Protein AF-D8QTN9-F1 (afdb_monomer_lite)

Sequence (70 aa):
GGDGGSSSKEKRKFITKEEEPEEYWQSAAEREGRGPMSTLLPYIVIFGFSTPFVILALGFANGWIKIPVR

Structure (mmCIF, N/CA/C/O backbone):
data_AF-D8QTN9-F1
#
_entry.id   AF-D8QTN9-F1
#
loop_
_atom_site.group_PDB
_atom_site.id
_atom_site.type_symbol
_atom_site.label_atom_id
_atom_site.label_alt_id
_atom_site.label_comp_id
_atom_site.label_asym_id
_atom_site.label_entity_id
_atom_site.label_seq_id
_atom_site.pdbx_PDB_ins_code
_atom_site.Cartn_x
_atom_site.Cartn_y
_atom_site.Cartn_z
_atom_site.occupancy
_atom_site.B_iso_or_equiv
_atom_site.auth_seq_id
_atom_site.auth_comp_id
_atom_site.auth_asym_id
_atom_site.auth_atom_id
_atom_site.pdbx_PDB_model_num
ATOM 1 N N . GLY A 1 1 ? -44.266 -5.554 71.642 1.00 33.81 1 GLY A N 1
ATOM 2 C CA . GLY A 1 1 ? -42.813 -5.750 71.832 1.00 33.81 1 GLY A CA 1
ATOM 3 C C . GLY A 1 1 ? -42.191 -5.693 70.460 1.00 33.81 1 GLY A C 1
ATOM 4 O O . GLY A 1 1 ? -42.801 -6.248 69.560 1.00 33.81 1 GLY A O 1
ATOM 5 N N . GLY A 1 2 ? -41.176 -4.863 70.200 1.00 37.56 2 GLY A N 1
ATOM 6 C CA . GLY A 1 2 ? -39.791 -5.028 70.693 1.00 37.56 2 GLY A CA 1
ATOM 7 C C . GLY A 1 2 ? -39.171 -6.199 69.920 1.00 37.56 2 GLY A C 1
ATOM 8 O O . GLY A 1 2 ? -39.790 -7.252 69.885 1.00 37.56 2 GLY A O 1
ATOM 9 N N . ASP A 1 3 ? -38.055 -6.119 69.206 1.00 38.53 3 ASP A N 1
ATOM 10 C CA . ASP A 1 3 ? -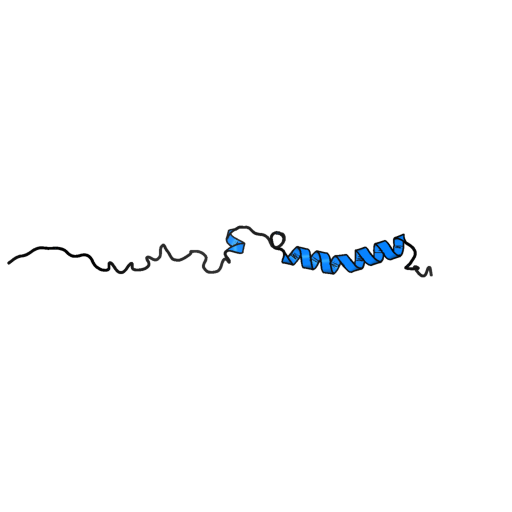36.763 -5.452 69.416 1.00 38.53 3 ASP A CA 1
ATOM 11 C C . ASP A 1 3 ? -35.987 -5.686 68.079 1.00 38.53 3 ASP A C 1
ATOM 13 O O . ASP A 1 3 ? -36.193 -6.716 67.443 1.00 38.53 3 ASP A O 1
ATOM 17 N N . GLY A 1 4 ? -35.329 -4.725 67.422 1.00 41.56 4 GLY A N 1
ATOM 18 C CA . GLY A 1 4 ? -33.939 -4.341 67.694 1.00 41.56 4 GLY A CA 1
ATOM 19 C C . GLY A 1 4 ? -32.892 -5.320 67.107 1.00 41.56 4 GLY A C 1
ATOM 20 O O . GLY A 1 4 ? -32.711 -6.399 67.649 1.00 41.56 4 GLY A O 1
ATOM 21 N N . GLY A 1 5 ? -32.136 -4.921 66.063 1.00 35.50 5 GLY A N 1
ATOM 22 C CA . GLY A 1 5 ? -30.738 -5.387 65.881 1.00 35.50 5 GLY A CA 1
ATOM 23 C C . GLY A 1 5 ? -30.314 -6.126 64.591 1.00 35.50 5 GLY A C 1
ATOM 24 O O . GLY A 1 5 ? -30.396 -7.342 64.497 1.00 35.50 5 GLY A O 1
ATOM 25 N N . SER A 1 6 ? -29.736 -5.362 63.650 1.00 43.81 6 SER A N 1
ATOM 26 C CA . SER A 1 6 ? -28.519 -5.639 62.844 1.00 43.81 6 SER A CA 1
ATOM 27 C C . SER A 1 6 ? -28.214 -7.040 62.267 1.00 43.81 6 SER A C 1
ATOM 29 O O . SER A 1 6 ? -27.805 -7.934 62.998 1.00 43.81 6 SER A O 1
ATOM 31 N N . SER A 1 7 ? -28.138 -7.144 60.931 1.00 38.16 7 SER A N 1
ATOM 32 C CA . SER A 1 7 ? -26.944 -7.663 60.226 1.00 38.16 7 SER A CA 1
ATOM 33 C C . SER A 1 7 ? -27.100 -7.560 58.702 1.00 38.16 7 SER A C 1
ATOM 35 O O . SER A 1 7 ? -28.008 -8.120 58.095 1.00 38.16 7 SER A O 1
ATOM 37 N N . SER A 1 8 ? -26.183 -6.808 58.108 1.00 49.09 8 SER A N 1
ATOM 38 C CA . SER A 1 8 ? -25.825 -6.682 56.699 1.00 49.09 8 SER A CA 1
ATOM 39 C C . SER A 1 8 ? -26.011 -7.948 55.851 1.00 49.09 8 SER A C 1
ATOM 41 O O . SER A 1 8 ? -25.323 -8.937 56.085 1.00 49.09 8 SER A O 1
ATOM 43 N N . LYS A 1 9 ? -26.812 -7.882 54.778 1.00 44.41 9 LYS A N 1
ATOM 44 C CA . LYS A 1 9 ? -26.537 -8.607 53.523 1.00 44.41 9 LYS A CA 1
ATOM 45 C C . LYS A 1 9 ? -27.452 -8.147 52.391 1.00 44.41 9 LYS A C 1
ATOM 47 O O . LYS A 1 9 ? -28.664 -8.089 52.532 1.00 44.41 9 LYS A O 1
ATOM 52 N N . GLU A 1 10 ? -26.804 -7.812 51.280 1.00 50.66 10 GLU A N 1
ATOM 53 C CA . GLU A 1 10 ? -27.385 -7.627 49.950 1.00 50.66 10 GLU A CA 1
ATOM 54 C C . GLU A 1 10 ? -28.486 -6.568 49.840 1.00 50.66 10 GLU A C 1
ATOM 56 O O . GLU A 1 10 ? -29.632 -6.840 49.483 1.00 50.66 10 GLU A O 1
ATOM 61 N N . LYS A 1 11 ? -28.077 -5.295 49.934 1.00 47.66 11 LYS A N 1
ATOM 62 C CA . LYS A 1 11 ? -28.614 -4.341 48.959 1.00 47.66 11 LYS A CA 1
ATOM 63 C C . LYS A 1 11 ? -28.256 -4.908 47.590 1.00 47.66 11 LYS A C 1
ATOM 65 O O . LYS A 1 11 ? -27.130 -4.724 47.131 1.00 47.66 11 LYS A O 1
ATOM 70 N N . ARG A 1 12 ? -29.190 -5.636 46.969 1.00 57.75 12 ARG A N 1
ATOM 71 C CA . ARG A 1 12 ? -29.183 -5.823 45.524 1.00 57.75 12 ARG A CA 1
ATOM 72 C C . ARG A 1 12 ? -29.006 -4.423 44.961 1.00 57.75 12 ARG A C 1
ATOM 74 O O . ARG A 1 12 ? -29.910 -3.596 45.082 1.00 57.75 12 ARG A O 1
ATOM 81 N N . LYS A 1 13 ? -27.811 -4.135 44.448 1.00 56.44 13 LYS A N 1
ATOM 82 C CA . LYS A 1 13 ? -27.597 -2.999 43.570 1.00 56.44 13 LYS A CA 1
ATOM 83 C C . LYS A 1 13 ? -28.456 -3.312 42.355 1.00 56.44 13 LYS A C 1
ATOM 85 O O . LYS A 1 13 ? -28.030 -4.014 41.447 1.00 56.44 13 LYS A O 1
ATOM 90 N N . PHE A 1 14 ? -29.719 -2.898 42.424 1.00 54.03 14 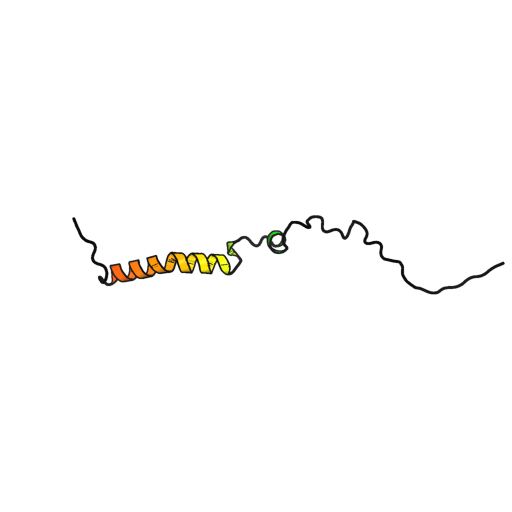PHE A N 1
ATOM 91 C CA . PHE A 1 14 ? -30.456 -2.479 41.249 1.00 54.03 14 PHE A CA 1
ATOM 92 C C . PHE A 1 14 ? -29.437 -1.692 40.429 1.00 54.03 14 PHE A C 1
ATOM 94 O O . PHE A 1 14 ? -28.93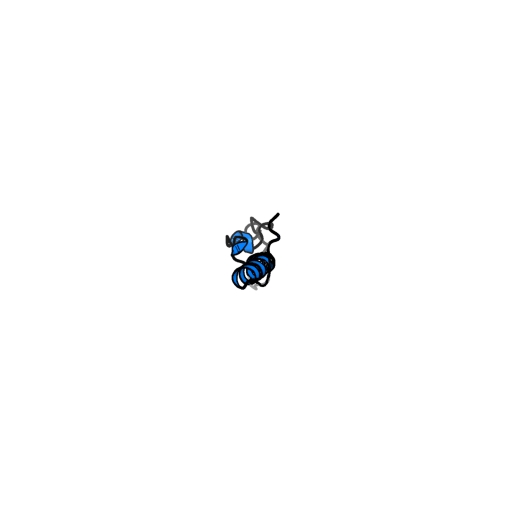2 -0.687 40.930 1.00 54.03 14 PHE A O 1
ATOM 101 N N . ILE A 1 15 ? -29.041 -2.228 39.272 1.00 59.34 15 ILE A N 1
ATOM 102 C CA . ILE A 1 15 ? -28.312 -1.459 38.270 1.00 59.34 15 ILE A CA 1
ATOM 103 C C . ILE A 1 15 ? -29.214 -0.239 38.048 1.00 59.34 15 ILE A C 1
ATOM 105 O O . ILE A 1 15 ? -30.345 -0.360 37.571 1.00 59.34 15 ILE A O 1
ATOM 109 N N . THR A 1 16 ? -28.831 0.907 38.603 1.00 59.62 16 THR A N 1
ATOM 110 C CA . THR A 1 16 ? -29.535 2.149 38.327 1.00 59.62 16 THR A CA 1
ATOM 111 C C . THR A 1 16 ? -29.201 2.494 36.890 1.00 59.62 16 THR A C 1
ATOM 113 O O . THR A 1 16 ? -28.070 2.328 36.442 1.00 59.62 16 THR A O 1
ATOM 116 N N . LYS A 1 17 ? -30.206 2.979 36.168 1.00 55.62 17 LYS A N 1
ATOM 117 C CA . LYS A 1 17 ? -30.179 3.403 34.762 1.00 55.62 17 LYS A CA 1
ATOM 118 C C . LYS A 1 17 ? -29.079 4.432 34.410 1.00 55.62 17 LYS A C 1
ATOM 120 O O . LYS A 1 17 ? -28.925 4.818 33.265 1.00 55.62 17 LYS A O 1
ATOM 125 N N . GLU A 1 18 ? -28.330 4.882 35.411 1.00 55.34 18 GLU A N 1
ATOM 126 C CA . GLU A 1 18 ? -27.184 5.791 35.349 1.00 55.34 18 GLU A CA 1
ATOM 127 C C . GLU A 1 18 ? -25.871 5.062 34.988 1.00 55.34 18 GLU A C 1
ATOM 129 O O . GLU A 1 18 ? -24.922 5.700 34.548 1.00 55.34 18 GLU A O 1
ATOM 134 N N . GLU A 1 19 ? -25.816 3.733 35.155 1.00 56.03 19 GLU A N 1
ATOM 135 C CA . GLU A 1 19 ? -24.723 2.856 34.692 1.00 56.03 19 GLU A CA 1
ATOM 136 C C . GLU A 1 19 ? -25.081 2.171 33.354 1.00 56.03 19 GLU A C 1
ATOM 138 O O . GLU A 1 19 ? -24.450 1.199 32.942 1.00 56.03 19 GLU A O 1
ATOM 143 N N . GLU A 1 20 ? -26.115 2.656 32.659 1.00 53.09 20 GLU A N 1
ATOM 144 C CA . GLU A 1 20 ? -26.324 2.317 31.254 1.00 53.09 20 GLU A CA 1
ATOM 145 C C . GLU A 1 20 ? -25.370 3.193 30.428 1.00 53.09 20 GLU A C 1
ATOM 147 O O . GLU A 1 20 ? -25.457 4.419 30.508 1.00 53.09 20 GLU A O 1
ATOM 152 N N . PRO A 1 21 ? -24.426 2.619 29.659 1.00 60.69 21 PRO A N 1
ATOM 153 C CA . PRO A 1 21 ? -23.608 3.420 28.762 1.00 60.69 21 PRO A CA 1
ATOM 154 C C . PRO A 1 21 ? -24.547 4.151 27.792 1.00 60.69 21 PRO A C 1
ATOM 156 O O . PRO A 1 21 ? -25.239 3.497 27.013 1.00 60.69 21 PRO A O 1
ATOM 159 N N . GLU A 1 22 ? -24.558 5.493 27.820 1.00 60.09 22 GLU A N 1
ATOM 160 C CA . GLU A 1 22 ? -25.368 6.331 26.908 1.00 60.09 22 GLU A CA 1
ATOM 161 C C . GLU A 1 22 ? -25.117 5.997 25.425 1.00 60.09 22 GLU A C 1
ATOM 163 O O . GLU A 1 22 ? -25.929 6.299 24.554 1.00 60.09 22 GLU A O 1
ATOM 168 N N . GLU A 1 23 ? -24.013 5.307 25.139 1.00 57.69 23 GLU A N 1
ATOM 169 C CA . GLU A 1 23 ? -23.550 4.999 23.799 1.00 57.69 23 GLU A CA 1
ATOM 170 C C . GLU A 1 23 ? -23.110 3.530 23.673 1.00 57.69 23 GLU A C 1
ATOM 172 O O . GLU A 1 23 ? -21.968 3.214 23.363 1.00 57.69 23 GLU A O 1
ATOM 177 N N . TYR A 1 24 ? -24.039 2.593 23.903 1.00 55.69 24 TYR A N 1
ATOM 178 C CA . TYR A 1 24 ? -23.822 1.146 23.695 1.00 55.69 24 TYR A CA 1
ATOM 179 C C . TYR A 1 24 ? -23.389 0.783 22.254 1.00 55.69 24 TYR A C 1
ATOM 181 O O . TYR A 1 24 ? -22.876 -0.307 22.011 1.00 55.69 24 TYR A O 1
ATOM 189 N N . TRP A 1 25 ? -23.599 1.685 21.290 1.00 61.66 25 TRP A N 1
ATOM 190 C CA . TRP A 1 25 ? -23.286 1.487 19.873 1.00 61.66 25 TRP A CA 1
ATOM 191 C C . TRP A 1 25 ? -22.014 2.203 19.402 1.00 61.66 25 TRP A C 1
ATOM 193 O O . TRP A 1 25 ? -21.576 1.926 18.288 1.00 61.66 25 TRP A O 1
ATOM 203 N N . GLN A 1 26 ? -21.399 3.065 20.222 1.00 56.19 26 GLN A N 1
ATOM 204 C CA . GLN A 1 26 ? -20.049 3.539 19.928 1.00 56.19 26 GLN A CA 1
ATOM 205 C C . GLN A 1 26 ? -19.051 2.480 20.381 1.00 56.19 26 GLN A C 1
ATOM 207 O O . GLN A 1 26 ? -18.959 2.117 21.557 1.00 56.19 26 GLN A O 1
ATOM 212 N N . SER A 1 27 ? -18.262 1.982 19.439 1.00 67.81 27 SER A N 1
ATOM 213 C CA . SER A 1 27 ? -17.116 1.150 19.774 1.00 67.81 27 SER A CA 1
ATOM 214 C C . SER A 1 27 ? -16.127 1.959 20.628 1.00 67.81 27 SER A C 1
ATOM 216 O O . SER A 1 27 ? -15.942 3.159 20.423 1.00 67.81 27 SER A O 1
ATOM 218 N N . ALA A 1 28 ? -15.436 1.321 21.580 1.00 63.22 28 ALA A N 1
ATOM 219 C CA . ALA A 1 28 ? -14.439 2.003 22.420 1.00 63.22 28 ALA A CA 1
ATOM 220 C C . ALA A 1 28 ? -13.362 2.757 21.600 1.00 63.22 28 ALA A C 1
ATOM 222 O O . ALA A 1 28 ? -12.777 3.720 22.088 1.00 63.22 28 ALA A O 1
ATOM 223 N N . ALA A 1 29 ? -13.139 2.340 20.347 1.00 59.72 29 ALA A N 1
ATOM 224 C CA . ALA A 1 29 ? -12.248 2.983 19.387 1.00 59.72 29 ALA A CA 1
ATOM 225 C C . ALA A 1 29 ? -12.792 4.314 18.823 1.00 59.72 29 ALA A C 1
ATOM 227 O O . ALA A 1 29 ? -12.010 5.236 18.598 1.00 59.72 29 ALA A O 1
ATOM 228 N N . GLU A 1 30 ? -14.108 4.446 18.636 1.00 62.53 30 GLU A N 1
ATOM 229 C CA . GLU A 1 30 ? -14.750 5.700 18.212 1.00 62.53 30 GLU A CA 1
ATOM 230 C C . GLU A 1 30 ? -14.728 6.741 19.342 1.00 62.53 30 GLU A C 1
ATOM 232 O O . GLU A 1 30 ? -14.408 7.905 19.094 1.00 62.53 30 GLU A O 1
ATOM 237 N N . ARG A 1 31 ? -14.926 6.307 20.598 1.00 63.75 31 ARG A N 1
ATOM 238 C CA . ARG A 1 31 ? -14.881 7.171 21.795 1.00 63.75 31 ARG A CA 1
ATOM 239 C C . ARG A 1 31 ? -13.500 7.779 22.064 1.00 63.75 31 ARG A C 1
ATOM 241 O O . ARG A 1 31 ? -13.392 8.861 22.632 1.00 63.75 31 ARG A O 1
ATOM 248 N N . GLU A 1 32 ? -12.432 7.093 21.663 1.00 63.22 32 GLU A N 1
ATOM 249 C CA . GLU A 1 32 ? -11.052 7.586 21.787 1.00 63.22 32 GLU A CA 1
ATOM 250 C C . GLU A 1 32 ? -10.641 8.540 20.651 1.00 63.22 32 GLU A C 1
ATOM 252 O O . GLU A 1 32 ? -9.493 8.984 20.613 1.00 63.22 32 GLU A O 1
ATOM 257 N N . GLY A 1 33 ? -11.536 8.851 19.703 1.00 60.69 33 GLY A N 1
ATOM 258 C CA . GLY A 1 33 ? -11.207 9.691 18.547 1.00 60.69 33 GLY A CA 1
ATOM 259 C C . GLY A 1 33 ? -10.134 9.070 17.645 1.00 60.69 33 GLY A C 1
ATOM 260 O O . GLY A 1 33 ? -9.475 9.772 16.872 1.00 60.69 33 GLY A O 1
ATOM 261 N N . ARG A 1 34 ? -9.926 7.749 17.746 1.00 62.72 34 ARG A N 1
ATOM 262 C CA . ARG A 1 34 ? -8.926 7.012 16.976 1.00 62.72 34 ARG A CA 1
ATOM 263 C C . ARG A 1 34 ? -9.417 6.843 15.544 1.00 62.72 34 ARG A C 1
ATOM 265 O O . ARG A 1 34 ? -10.042 5.854 15.180 1.00 62.72 34 ARG A O 1
ATOM 272 N N . GLY A 1 35 ? -9.125 7.844 14.712 1.00 69.50 35 GLY A N 1
ATOM 273 C CA . GLY A 1 35 ? -9.420 7.808 13.282 1.00 69.50 35 GLY A CA 1
ATOM 274 C C . GLY A 1 35 ? -8.750 6.610 12.592 1.00 69.50 35 GLY A C 1
ATOM 275 O O . GLY A 1 35 ? -7.748 6.099 13.101 1.00 69.50 35 GLY A O 1
ATOM 276 N N . PRO A 1 36 ? -9.242 6.174 11.418 1.00 64.25 36 PRO A N 1
ATOM 277 C CA . PRO A 1 36 ? -8.801 4.948 10.748 1.00 64.25 36 PRO A CA 1
ATOM 278 C C . PRO A 1 36 ? -7.275 4.803 10.672 1.00 64.25 36 PRO A C 1
ATOM 280 O O . PRO A 1 36 ? -6.756 3.734 10.970 1.00 64.25 36 PRO A O 1
ATOM 283 N N . MET A 1 37 ? -6.558 5.904 1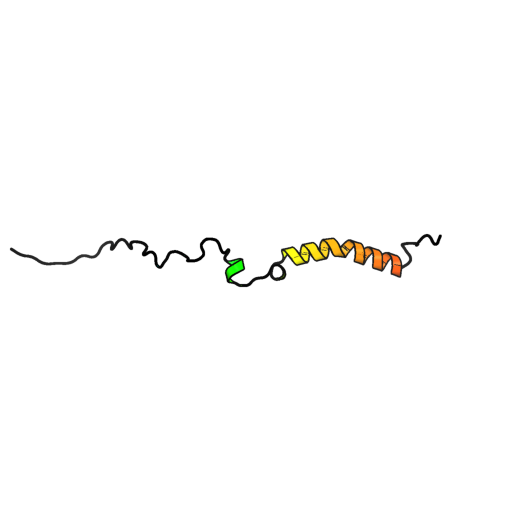0.412 1.00 70.81 37 MET A N 1
ATOM 284 C CA . MET A 1 37 ? -5.090 6.003 10.326 1.00 70.81 37 MET A CA 1
ATOM 285 C C . MET A 1 37 ? -4.310 5.769 11.635 1.00 70.81 37 MET A C 1
ATOM 287 O O . MET A 1 37 ? -3.084 5.753 11.617 1.00 70.81 37 MET A O 1
ATOM 291 N N . SER A 1 38 ? -4.971 5.618 12.780 1.00 73.38 38 SER A N 1
ATOM 292 C CA . SER A 1 38 ? -4.314 5.376 14.078 1.00 73.38 38 SER A CA 1
ATOM 293 C C . SER A 1 38 ? -4.111 3.889 14.392 1.00 73.38 38 SER A C 1
ATOM 295 O O . SER A 1 38 ? -3.468 3.539 15.381 1.00 73.38 38 SER A O 1
ATOM 297 N N . THR A 1 39 ? -4.651 3.004 13.551 1.00 71.56 39 THR A N 1
ATOM 298 C CA . THR A 1 39 ? -4.498 1.548 13.667 1.00 71.56 39 THR A CA 1
ATOM 299 C C . THR A 1 39 ? -3.428 1.037 12.696 1.00 71.56 39 THR A C 1
ATOM 301 O O . THR A 1 39 ? -3.017 1.754 11.790 1.00 71.56 39 THR A O 1
ATOM 304 N N . LEU A 1 40 ? -2.933 -0.194 12.874 1.00 80.75 40 LEU A N 1
ATOM 305 C CA . LEU A 1 40 ? -1.887 -0.773 12.009 1.00 80.75 40 LEU A CA 1
ATOM 306 C C . LEU A 1 40 ? -2.408 -1.154 10.604 1.00 80.75 40 LEU A C 1
ATOM 308 O O . LEU A 1 40 ? -1.658 -1.139 9.630 1.00 80.75 40 LEU A O 1
ATOM 312 N N . LEU A 1 41 ? -3.703 -1.465 10.486 1.00 87.00 41 LEU A N 1
ATOM 313 C CA . LEU A 1 41 ? -4.341 -1.968 9.261 1.00 87.00 41 LEU A CA 1
ATOM 314 C C . LEU A 1 41 ? -4.231 -1.032 8.032 1.00 87.00 41 LEU A C 1
ATOM 316 O O . LEU A 1 41 ? -3.839 -1.514 6.970 1.00 87.00 41 LEU A O 1
ATOM 320 N N . PRO A 1 42 ? -4.509 0.282 8.121 1.00 87.25 42 PRO A N 1
ATOM 321 C CA . PRO A 1 42 ? -4.383 1.202 6.992 1.00 87.25 42 PRO A CA 1
ATOM 322 C C . PRO A 1 42 ? -2.955 1.300 6.463 1.00 87.25 42 PRO A C 1
ATOM 324 O O . PRO A 1 42 ? -2.766 1.363 5.253 1.00 87.25 42 PRO A O 1
ATOM 327 N N . TYR A 1 43 ? -1.945 1.270 7.338 1.00 87.75 43 TYR A N 1
ATOM 328 C CA . TYR A 1 43 ? -0.548 1.313 6.902 1.00 87.75 43 TYR A CA 1
ATOM 329 C C . TYR A 1 43 ? -0.167 0.066 6.109 1.00 87.75 43 TYR A C 1
ATOM 331 O O . TYR A 1 43 ? 0.514 0.182 5.095 1.00 87.75 43 TYR A O 1
ATOM 339 N N . ILE A 1 44 ? -0.657 -1.111 6.514 1.00 91.75 44 ILE A N 1
ATOM 340 C CA . ILE A 1 44 ? -0.454 -2.358 5.764 1.00 91.75 44 ILE A CA 1
ATOM 341 C C . ILE A 1 44 ? -1.119 -2.270 4.386 1.00 91.75 44 ILE A C 1
ATOM 343 O O . ILE A 1 44 ? -0.513 -2.658 3.390 1.00 91.75 44 ILE A O 1
ATOM 347 N N . VAL A 1 45 ? -2.338 -1.731 4.308 1.00 91.00 45 VAL A N 1
ATOM 348 C CA . VAL A 1 45 ? -3.065 -1.564 3.039 1.00 91.00 45 VAL A CA 1
ATOM 349 C C . VAL A 1 45 ? -2.338 -0.593 2.106 1.00 91.00 45 VAL A C 1
ATOM 351 O O . VAL A 1 45 ? -2.118 -0.912 0.938 1.00 91.00 45 VAL A O 1
ATOM 354 N N . ILE A 1 46 ? -1.905 0.561 2.619 1.00 91.44 46 ILE A N 1
ATOM 355 C CA . ILE A 1 46 ? -1.137 1.548 1.849 1.00 91.44 46 ILE A CA 1
ATOM 356 C C . ILE A 1 46 ? 0.192 0.950 1.400 1.00 91.44 46 ILE A C 1
ATOM 358 O O . ILE A 1 46 ? 0.583 1.120 0.249 1.00 91.44 46 ILE A O 1
ATOM 362 N N . PHE A 1 47 ? 0.884 0.223 2.275 1.00 93.00 47 PHE A N 1
ATOM 363 C CA . PHE A 1 47 ? 2.143 -0.428 1.940 1.00 93.00 47 PHE A CA 1
ATOM 364 C C . PHE A 1 47 ? 1.949 -1.485 0.849 1.00 93.00 47 PHE A C 1
ATOM 366 O O . PHE A 1 47 ? 2.644 -1.453 -0.162 1.00 93.00 47 PHE A O 1
ATOM 373 N N . GLY A 1 48 ? 0.962 -2.371 0.992 1.00 94.12 48 GLY A N 1
ATOM 374 C CA . GLY A 1 48 ? 0.670 -3.410 0.005 1.00 94.12 48 GLY A CA 1
ATOM 375 C C . GLY A 1 48 ? 0.281 -2.834 -1.356 1.00 94.12 48 GLY A C 1
ATOM 376 O O . GLY A 1 48 ? 0.769 -3.300 -2.382 1.00 94.12 48 GLY A O 1
ATOM 377 N N . PHE A 1 49 ? -0.532 -1.774 -1.369 1.00 95.56 49 PHE A N 1
ATOM 378 C CA . PHE A 1 49 ? -0.927 -1.102 -2.605 1.00 95.56 49 PHE A CA 1
ATOM 379 C C . PHE A 1 49 ? 0.201 -0.263 -3.226 1.00 95.56 49 PHE A C 1
ATOM 381 O O . PHE A 1 49 ? 0.317 -0.220 -4.445 1.00 95.56 49 PHE A O 1
ATOM 388 N N . SER A 1 50 ? 1.056 0.381 -2.424 1.00 95.25 50 SER A N 1
ATOM 389 C CA . SER A 1 50 ? 2.161 1.228 -2.915 1.00 95.25 50 SER A CA 1
ATOM 390 C C . SER A 1 50 ? 3.398 0.438 -3.351 1.00 95.25 50 SER A C 1
ATOM 392 O O . SER A 1 50 ? 4.083 0.854 -4.285 1.00 95.25 50 SER A O 1
ATOM 394 N N . THR A 1 51 ? 3.659 -0.724 -2.743 1.00 95.38 51 THR A N 1
ATOM 395 C CA . THR A 1 51 ? 4.790 -1.612 -3.069 1.00 95.38 51 THR A CA 1
ATOM 396 C C . THR A 1 51 ? 4.966 -1.872 -4.575 1.00 95.38 51 THR A C 1
ATOM 398 O O . THR A 1 51 ? 6.082 -1.670 -5.061 1.00 95.38 51 THR A O 1
ATOM 401 N N . PRO A 1 52 ? 3.937 -2.255 -5.365 1.00 94.62 52 PRO A N 1
ATOM 402 C CA . PRO A 1 52 ? 4.110 -2.460 -6.806 1.00 94.62 52 PRO A CA 1
ATOM 403 C C . PRO A 1 52 ? 4.595 -1.199 -7.533 1.00 94.62 52 PRO A C 1
ATOM 405 O O . PRO A 1 52 ? 5.439 -1.296 -8.418 1.00 94.62 52 PRO A O 1
ATOM 408 N N . PHE A 1 53 ? 4.143 -0.009 -7.137 1.00 95.69 53 PHE A N 1
ATOM 409 C CA . PHE A 1 53 ? 4.571 1.244 -7.762 1.00 95.69 53 PHE A CA 1
ATOM 410 C C . PHE A 1 53 ? 6.016 1.603 -7.419 1.00 95.69 53 PHE A C 1
ATOM 412 O O . PHE A 1 53 ? 6.742 2.084 -8.286 1.00 95.69 53 PHE A O 1
ATOM 419 N N . VAL A 1 54 ? 6.460 1.324 -6.191 1.00 95.50 54 VAL A N 1
ATOM 420 C CA . VAL A 1 54 ? 7.863 1.517 -5.793 1.00 95.50 54 VAL A CA 1
ATOM 421 C C . VAL A 1 54 ? 8.779 0.598 -6.602 1.00 95.50 54 VAL A C 1
ATOM 423 O O . VAL A 1 54 ? 9.794 1.049 -7.131 1.00 95.50 54 VAL A O 1
ATOM 426 N N . ILE A 1 55 ? 8.400 -0.673 -6.764 1.00 94.94 55 ILE A N 1
ATOM 427 C CA . ILE A 1 55 ? 9.158 -1.636 -7.576 1.00 94.94 55 ILE A CA 1
ATOM 428 C C . ILE A 1 55 ? 9.229 -1.173 -9.033 1.00 94.94 55 ILE A C 1
ATOM 430 O O . ILE A 1 55 ? 10.305 -1.193 -9.630 1.00 94.94 55 ILE A O 1
ATOM 434 N N . LEU A 1 56 ? 8.111 -0.715 -9.602 1.00 93.69 56 LEU A N 1
ATOM 435 C CA . LEU A 1 56 ? 8.087 -0.178 -10.962 1.00 93.69 56 LEU A CA 1
ATOM 436 C C . LEU A 1 56 ? 8.982 1.057 -11.096 1.00 93.69 56 LEU A C 1
ATOM 438 O O . LEU A 1 56 ? 9.772 1.124 -12.032 1.00 93.69 56 LEU A O 1
ATOM 442 N N . ALA A 1 57 ? 8.913 2.003 -10.156 1.00 94.12 57 ALA A N 1
ATOM 443 C CA . ALA A 1 57 ? 9.751 3.200 -10.166 1.00 94.12 57 ALA A CA 1
ATOM 444 C C . ALA A 1 57 ? 11.247 2.846 -10.157 1.00 94.12 57 ALA A C 1
ATOM 446 O O . ALA A 1 57 ? 12.014 3.387 -10.953 1.00 94.12 57 ALA A O 1
ATOM 447 N N . LEU A 1 58 ? 11.653 1.885 -9.321 1.00 95.50 58 LEU A N 1
ATOM 448 C CA . LEU A 1 58 ? 13.023 1.370 -9.304 1.00 95.50 58 LEU A CA 1
ATOM 449 C C . LEU A 1 58 ? 13.380 0.653 -10.613 1.00 95.50 58 LEU A C 1
ATOM 451 O O . LEU A 1 58 ? 14.476 0.851 -11.133 1.00 95.50 58 LEU A O 1
ATOM 455 N N . GLY A 1 59 ? 12.466 -0.136 -11.178 1.00 94.81 59 GLY A N 1
ATOM 456 C CA . GLY A 1 59 ? 12.664 -0.811 -12.460 1.00 94.81 59 GLY A CA 1
ATOM 457 C C . GLY A 1 59 ? 12.847 0.162 -13.629 1.00 94.81 59 GLY A C 1
ATOM 458 O O . GLY A 1 59 ? 13.689 -0.076 -14.494 1.00 94.81 59 GLY A O 1
ATOM 459 N N . PHE A 1 60 ? 12.122 1.283 -13.635 1.00 92.12 60 PHE A N 1
ATOM 460 C CA . PHE A 1 60 ? 12.312 2.358 -14.610 1.00 92.12 60 PHE A CA 1
ATOM 461 C C . PHE A 1 60 ? 13.626 3.111 -14.386 1.00 92.12 60 PHE A C 1
ATOM 463 O O . PHE A 1 60 ? 14.370 3.316 -15.343 1.00 92.12 60 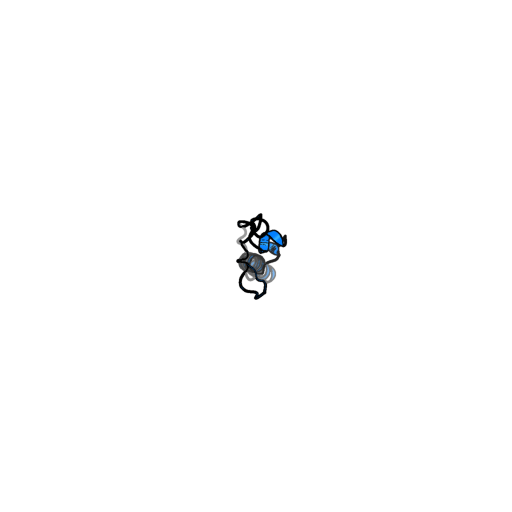PHE A O 1
ATOM 470 N N . ALA A 1 61 ? 13.953 3.471 -13.141 1.00 92.75 61 ALA A N 1
ATOM 471 C CA . ALA A 1 61 ? 15.181 4.200 -12.814 1.00 92.75 61 ALA A CA 1
ATOM 472 C C . ALA A 1 61 ? 16.457 3.401 -13.141 1.00 92.75 61 ALA A C 1
ATOM 474 O O . ALA A 1 61 ? 17.441 3.973 -13.598 1.00 92.75 61 ALA A O 1
ATOM 475 N N . ASN A 1 62 ? 16.432 2.077 -12.954 1.00 93.94 62 ASN A N 1
ATOM 476 C CA . ASN A 1 62 ? 17.545 1.181 -13.290 1.00 93.94 62 ASN A CA 1
ATOM 477 C C . ASN A 1 62 ? 17.524 0.698 -14.754 1.00 93.94 62 ASN A C 1
ATOM 479 O O . ASN A 1 62 ? 18.392 -0.075 -15.160 1.00 93.94 62 ASN A O 1
ATOM 483 N N . GLY A 1 63 ? 16.534 1.108 -15.556 1.00 88.50 63 GLY A N 1
ATOM 484 C CA . GLY A 1 63 ? 16.421 0.720 -16.966 1.00 88.50 63 GLY A CA 1
ATOM 485 C C . GLY A 1 63 ? 16.029 -0.744 -17.212 1.00 88.50 63 GLY A C 1
ATOM 486 O O . GLY A 1 63 ? 16.180 -1.235 -18.331 1.00 88.50 63 GLY A O 1
ATOM 487 N N . TRP A 1 64 ? 15.521 -1.452 -16.198 1.00 89.75 64 TRP A N 1
ATOM 488 C CA . TRP A 1 64 ? 15.026 -2.831 -16.322 1.00 89.75 64 TRP A CA 1
ATOM 489 C C . TRP A 1 64 ? 13.695 -2.907 -17.073 1.00 89.75 64 TRP A C 1
ATOM 491 O O . TRP A 1 64 ? 13.393 -3.918 -17.705 1.00 89.75 64 TRP A O 1
ATOM 501 N N . ILE A 1 65 ? 12.907 -1.830 -17.035 1.00 87.88 65 ILE A N 1
ATOM 502 C CA . ILE A 1 65 ? 11.635 -1.716 -17.748 1.00 87.88 65 ILE A CA 1
ATOM 503 C C . ILE A 1 65 ? 11.823 -0.756 -18.926 1.00 87.88 65 ILE A C 1
ATOM 505 O O . ILE A 1 65 ? 12.028 0.442 -18.737 1.00 87.88 65 ILE A O 1
ATOM 509 N N . LYS A 1 66 ? 11.741 -1.277 -20.156 1.00 83.38 66 LYS A N 1
ATOM 510 C CA . LYS A 1 66 ? 11.746 -0.460 -21.378 1.00 83.38 66 LYS A CA 1
ATOM 511 C C . LYS A 1 66 ? 10.329 -0.025 -21.719 1.00 83.38 66 LYS A C 1
ATOM 513 O O . LYS A 1 66 ? 9.447 -0.862 -21.895 1.00 83.38 66 LYS A O 1
ATOM 518 N N . ILE A 1 67 ? 10.131 1.280 -21.863 1.00 80.62 67 ILE A N 1
ATOM 519 C CA . ILE A 1 67 ? 8.881 1.831 -22.384 1.00 80.62 67 ILE A CA 1
ATOM 520 C C . ILE A 1 67 ? 8.926 1.692 -23.911 1.00 80.62 67 ILE A C 1
ATOM 522 O O . ILE A 1 67 ? 9.855 2.222 -24.526 1.00 80.62 67 ILE A O 1
ATOM 526 N N . PRO A 1 68 ? 7.973 0.989 -24.545 1.00 80.31 68 PRO A N 1
ATOM 527 C CA . PRO A 1 68 ? 7.868 1.002 -25.993 1.00 80.31 68 PRO A CA 1
ATOM 528 C C . PRO A 1 68 ? 7.451 2.409 -26.432 1.00 80.31 68 PRO A C 1
ATOM 530 O O . PRO A 1 68 ? 6.328 2.843 -26.182 1.00 80.31 68 PRO A O 1
ATOM 533 N N . VAL A 1 69 ? 8.381 3.132 -27.053 1.00 78.69 69 VAL A N 1
ATOM 534 C CA . VAL A 1 69 ? 8.085 4.399 -27.724 1.00 78.69 69 VAL A CA 1
ATOM 535 C C . VAL A 1 69 ? 7.437 4.043 -29.058 1.00 78.69 69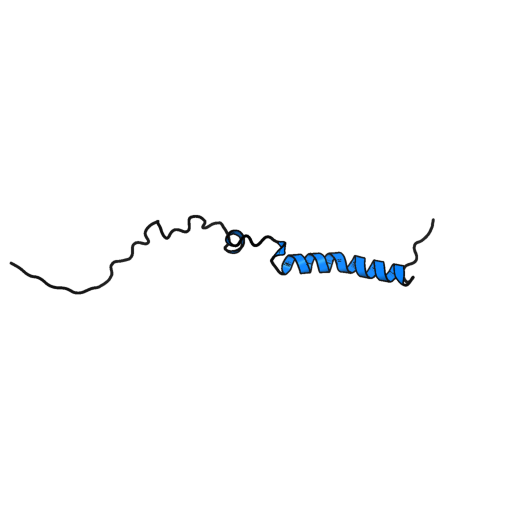 VAL A C 1
ATOM 537 O O . VAL A 1 69 ? 7.969 3.211 -29.795 1.00 78.69 69 VAL A O 1
ATOM 540 N N . ARG A 1 70 ? 6.249 4.592 -29.301 1.00 77.31 70 ARG A N 1
ATOM 541 C CA . ARG A 1 70 ? 5.455 4.339 -30.504 1.00 77.31 70 ARG A CA 1
ATOM 542 C C . ARG A 1 70 ? 5.811 5.329 -31.601 1.00 77.31 70 ARG A C 1
ATOM 544 O O . ARG A 1 70 ? 6.087 6.495 -31.243 1.00 77.31 70 ARG A O 1
#

Organism: Selaginella moellendorffii (NCBI:txid88036)

Secondary structure (DSSP, 8-state):
----------------GGGS-TTTTS-HHHHTT--GGGSHHHHHHHHHHHHHHHHHHHHHHTT-S-----

Radius of gyration: 31.84 Å; chains: 1; bounding box: 60×18×102 Å

Foldseek 3Di:
DDDDDDDDDDPPPPVPPVPPPPCPPDDPCVVVVNPPVNDPVVVVVCCVVCVVVVVVVVCVVVVVDDDPDD

pLDDT: mean 70.96, std 19.08, range [33.81, 95.69]